Protein AF-A0A256JJW1-F1 (afdb_monomer_lite)

Sequence (103 aa):
MDELESITEPGASAKIIAGILEALDDQDATAVFVSHLAREIRAAADFEVAVDGIEAAGLVDGELRVNRSPKKGHLARSTPELIVEKLADDRGGEFYGDLLEKF

InterPro domains:
  IPR027417 P-loop containing nucleoside triphosphate hydrolase [SSF52540] (1-80)

Structure (mmCIF, N/CA/C/O backbone):
data_AF-A0A256JJW1-F1
#
_entry.id   AF-A0A256JJW1-F1
#
loop_
_atom_site.group_PDB
_atom_site.id
_atom_site.type_symbol
_atom_site.label_atom_id
_atom_site.label_alt_id
_atom_site.label_comp_id
_atom_site.label_asym_id
_atom_site.label_entity_id
_atom_site.label_seq_id
_atom_site.pdbx_PDB_ins_code
_atom_site.Cartn_x
_atom_site.Cartn_y
_atom_site.Cartn_z
_atom_site.occupancy
_atom_site.B_iso_or_equiv
_atom_site.auth_seq_id
_atom_site.auth_comp_id
_atom_site.auth_asym_id
_atom_site.auth_atom_id
_atom_site.pdbx_PDB_model_num
ATOM 1 N N . MET A 1 1 ? -1.223 9.553 12.487 1.00 64.94 1 MET A N 1
ATOM 2 C CA . MET A 1 1 ? 0.116 9.109 12.940 1.00 64.94 1 MET A CA 1
ATOM 3 C C . MET A 1 1 ? 0.968 8.887 11.705 1.00 64.94 1 MET A C 1
ATOM 5 O O . MET A 1 1 ? 0.393 8.510 10.688 1.00 64.94 1 MET A O 1
ATOM 9 N N . ASP A 1 2 ? 2.267 9.166 11.783 1.00 76.69 2 ASP A N 1
ATOM 10 C CA . ASP A 1 2 ? 3.208 9.064 10.659 1.00 76.69 2 ASP A CA 1
ATOM 11 C C . ASP A 1 2 ? 4.453 8.281 11.100 1.00 76.69 2 ASP A C 1
ATOM 13 O O . ASP A 1 2 ? 4.860 8.398 12.257 1.00 76.69 2 ASP A O 1
ATOM 17 N N . GLU A 1 3 ? 5.003 7.470 10.198 1.00 71.75 3 GLU A N 1
ATOM 18 C CA . GLU A 1 3 ? 6.246 6.695 10.356 1.00 71.75 3 GLU A CA 1
ATOM 19 C C . GLU A 1 3 ? 6.393 5.897 11.676 1.00 71.75 3 GLU A C 1
ATOM 21 O O . GLU A 1 3 ? 7.486 5.815 12.249 1.00 71.75 3 GLU A O 1
ATOM 26 N N . LEU A 1 4 ? 5.326 5.259 12.176 1.00 71.19 4 LEU A N 1
ATOM 27 C CA . LEU A 1 4 ? 5.406 4.391 13.369 1.00 71.19 4 LEU A CA 1
ATOM 28 C C . LEU A 1 4 ? 6.378 3.213 13.159 1.00 71.19 4 LEU A C 1
ATOM 30 O O . LEU A 1 4 ? 6.960 2.686 14.102 1.00 71.19 4 LEU A O 1
ATOM 34 N N . GLU A 1 5 ? 6.586 2.828 11.909 1.00 71.06 5 GLU A N 1
ATOM 35 C CA . GLU A 1 5 ? 7.512 1.795 11.473 1.00 71.06 5 GLU A CA 1
ATOM 36 C C . GLU A 1 5 ? 8.994 2.190 11.542 1.00 71.06 5 GLU A C 1
ATOM 38 O O . GLU A 1 5 ? 9.863 1.335 11.407 1.00 71.06 5 GLU A O 1
ATOM 43 N N . SER A 1 6 ? 9.317 3.458 11.807 1.00 76.81 6 SER A N 1
ATOM 44 C CA . SER A 1 6 ? 10.710 3.906 11.965 1.00 76.81 6 SER A CA 1
ATOM 45 C C . SER A 1 6 ? 11.387 3.382 13.243 1.00 76.81 6 SER A C 1
ATOM 47 O O . SER A 1 6 ? 12.614 3.394 13.344 1.00 76.81 6 SER A O 1
ATOM 49 N N . ILE A 1 7 ? 10.604 2.909 14.219 1.00 76.25 7 ILE A N 1
ATOM 50 C CA . ILE A 1 7 ? 11.078 2.484 15.548 1.00 76.25 7 ILE A CA 1
ATOM 51 C C . ILE A 1 7 ? 10.912 0.979 15.817 1.00 76.25 7 ILE A C 1
ATOM 53 O O . ILE A 1 7 ? 11.265 0.506 16.897 1.00 76.25 7 ILE A O 1
ATOM 57 N N . THR A 1 8 ? 10.356 0.218 14.873 1.00 81.19 8 THR A N 1
ATOM 58 C CA . THR A 1 8 ? 10.002 -1.202 15.040 1.00 81.19 8 THR A CA 1
ATOM 59 C C . THR A 1 8 ? 10.149 -1.962 13.717 1.00 81.19 8 THR A C 1
ATOM 61 O O . THR A 1 8 ? 10.322 -1.375 12.655 1.00 81.19 8 THR A O 1
ATOM 64 N N . GLU A 1 9 ? 10.146 -3.293 13.764 1.00 89.19 9 GLU A N 1
ATOM 65 C CA . GLU A 1 9 ? 10.226 -4.131 12.567 1.00 89.19 9 GLU A CA 1
ATOM 66 C C . GLU A 1 9 ? 8.961 -3.951 11.700 1.00 89.19 9 GLU A C 1
ATOM 68 O O . GLU A 1 9 ? 7.854 -3.906 12.252 1.00 89.19 9 GLU A O 1
ATOM 73 N N . PRO A 1 10 ? 9.061 -3.897 10.356 1.00 84.00 10 PRO A N 1
ATOM 74 C CA . PRO A 1 10 ? 7.919 -3.594 9.484 1.00 84.00 10 PRO A CA 1
ATOM 75 C C . PRO A 1 10 ? 6.692 -4.484 9.728 1.00 84.00 10 PRO A C 1
ATOM 77 O O . PRO A 1 10 ? 5.576 -3.994 9.881 1.00 84.00 10 PRO A O 1
ATOM 80 N N . GLY A 1 11 ? 6.899 -5.799 9.866 1.00 88.69 11 GLY A N 1
ATOM 81 C CA . GLY A 1 11 ? 5.807 -6.747 10.108 1.00 88.69 11 GLY A CA 1
ATOM 82 C C . GLY A 1 11 ? 5.143 -6.591 11.481 1.00 88.69 11 GLY A C 1
ATOM 83 O O . GLY A 1 11 ? 3.934 -6.777 11.604 1.00 88.69 11 GLY A O 1
ATOM 84 N N . ALA A 1 12 ? 5.906 -6.231 12.517 1.00 91.81 12 ALA A N 1
ATOM 85 C CA . ALA A 1 12 ? 5.349 -5.939 13.837 1.00 91.81 12 ALA A CA 1
ATOM 86 C C . ALA A 1 12 ? 4.582 -4.607 13.825 1.00 91.81 12 ALA A C 1
ATOM 88 O O . ALA A 1 12 ? 3.480 -4.524 14.363 1.00 91.81 12 ALA A O 1
ATOM 89 N N . SER A 1 13 ? 5.130 -3.598 13.146 1.00 92.62 13 SER A N 1
ATOM 90 C CA . SER A 1 13 ? 4.512 -2.281 12.950 1.00 92.62 13 SER A CA 1
ATOM 91 C C . SER A 1 13 ? 3.150 -2.394 12.276 1.00 92.62 13 SER A C 1
ATOM 93 O O . SER A 1 13 ? 2.171 -1.854 12.782 1.00 92.62 13 SER A O 1
ATOM 95 N N . ALA A 1 14 ? 3.067 -3.161 11.186 1.00 94.56 14 ALA A N 1
ATOM 96 C CA . ALA A 1 14 ? 1.821 -3.383 10.463 1.00 94.56 14 ALA A CA 1
ATOM 97 C C . ALA A 1 14 ? 0.731 -3.999 11.354 1.00 94.56 14 ALA A C 1
ATOM 99 O O . ALA A 1 14 ? -0.398 -3.521 11.347 1.00 94.56 14 ALA A O 1
ATOM 100 N N . LYS A 1 15 ? 1.081 -4.998 12.178 1.00 95.38 15 LYS A N 1
ATOM 101 C CA . LYS A 1 15 ? 0.147 -5.625 13.132 1.00 95.38 15 LYS A CA 1
ATOM 102 C C . LYS A 1 15 ? -0.320 -4.661 14.220 1.00 95.38 15 LYS A C 1
ATOM 104 O O . LYS A 1 15 ? -1.489 -4.672 14.583 1.00 95.38 15 LYS A O 1
ATOM 109 N N . ILE A 1 16 ? 0.583 -3.829 14.740 1.00 94.38 16 ILE A N 1
ATOM 110 C CA . ILE A 1 16 ? 0.234 -2.819 15.748 1.00 94.38 16 ILE A CA 1
ATOM 111 C C . ILE A 1 16 ? -0.732 -1.791 15.150 1.00 94.38 16 ILE A C 1
ATOM 113 O O . ILE A 1 16 ? -1.743 -1.476 15.770 1.00 94.38 16 ILE A O 1
ATOM 117 N N . ILE A 1 17 ? -0.443 -1.285 13.947 1.00 94.88 17 ILE A N 1
ATOM 118 C CA . ILE A 1 17 ? -1.309 -0.313 13.268 1.00 94.88 17 ILE A CA 1
ATOM 119 C C . ILE A 1 17 ? -2.669 -0.939 12.945 1.00 94.88 17 ILE A C 1
ATOM 121 O O . ILE A 1 17 ? -3.682 -0.297 13.200 1.00 94.88 17 ILE A O 1
ATOM 125 N N . ALA A 1 18 ? -2.701 -2.181 12.450 1.00 96.25 18 ALA A N 1
ATOM 126 C CA . ALA A 1 18 ? -3.939 -2.918 12.195 1.00 96.25 18 ALA A CA 1
ATOM 127 C C . ALA A 1 18 ? -4.816 -3.012 13.455 1.00 96.25 18 ALA A C 1
ATOM 129 O O . ALA A 1 18 ? -5.955 -2.559 13.423 1.00 96.25 18 ALA A O 1
ATOM 130 N N . GLY A 1 19 ? -4.254 -3.439 14.592 1.00 96.31 19 GLY A N 1
ATOM 131 C CA . GLY A 1 19 ? -5.001 -3.504 15.853 1.00 96.31 19 GLY A CA 1
ATOM 132 C C . GLY A 1 19 ? -5.495 -2.142 16.362 1.00 96.31 19 GLY A C 1
ATOM 133 O O . GLY A 1 19 ? -6.563 -2.048 16.963 1.00 96.31 19 GLY A O 1
ATOM 134 N N . ILE A 1 20 ? -4.751 -1.056 16.110 1.00 95.81 20 ILE A N 1
ATOM 135 C CA . ILE A 1 20 ? -5.223 0.305 16.422 1.00 95.81 20 ILE A CA 1
ATOM 136 C C . ILE A 1 20 ? -6.403 0.686 15.521 1.00 95.81 20 ILE A C 1
ATOM 138 O O . ILE A 1 20 ? -7.369 1.270 16.005 1.00 95.81 20 ILE A O 1
ATOM 142 N N . LEU A 1 21 ? -6.316 0.388 14.223 1.00 95.94 21 LEU A N 1
ATOM 143 C CA . LEU A 1 21 ? -7.375 0.672 13.258 1.00 95.94 21 LEU A CA 1
ATOM 144 C C . LEU A 1 21 ? -8.653 -0.116 13.573 1.00 95.94 21 LEU A C 1
ATOM 146 O O . LEU A 1 21 ? -9.723 0.479 13.569 1.00 95.94 21 LEU A O 1
ATOM 150 N N . GLU A 1 22 ? -8.538 -1.395 13.930 1.00 96.25 22 GLU A N 1
ATOM 151 C CA . GLU A 1 22 ? -9.657 -2.244 14.368 1.00 96.25 22 GLU A CA 1
ATOM 152 C C . GLU A 1 22 ? -10.350 -1.672 15.608 1.00 96.25 22 GLU A C 1
ATOM 154 O O . GLU A 1 22 ? -11.564 -1.501 15.633 1.00 96.25 22 GLU A O 1
ATOM 159 N N . ALA A 1 23 ? -9.573 -1.275 16.621 1.00 96.69 23 ALA A N 1
ATOM 160 C CA . ALA A 1 23 ? -10.135 -0.680 17.830 1.00 96.69 23 ALA A CA 1
ATOM 161 C C . ALA A 1 23 ? -10.851 0.658 17.565 1.00 96.69 23 ALA A C 1
ATOM 163 O O . ALA A 1 23 ? -11.730 1.044 18.338 1.00 96.69 23 ALA A O 1
ATOM 164 N N . LEU A 1 24 ? -10.445 1.399 16.529 1.00 96.00 24 LEU A N 1
ATOM 165 C CA . LEU A 1 24 ? -11.097 2.641 16.110 1.00 96.00 24 LEU A CA 1
ATOM 166 C C . LEU A 1 24 ? -12.365 2.371 15.291 1.00 96.00 24 LEU A C 1
ATOM 168 O O . LEU A 1 24 ? -13.353 3.076 15.496 1.00 96.00 24 LEU A O 1
ATOM 172 N N . ASP A 1 25 ? -12.350 1.355 14.426 1.00 95.38 25 ASP A N 1
ATOM 173 C CA . ASP A 1 25 ? -13.516 0.893 13.661 1.00 95.38 25 ASP A CA 1
ATOM 174 C C . ASP A 1 25 ? -14.646 0.437 14.601 1.00 95.38 25 ASP A C 1
ATOM 176 O O . ASP A 1 25 ? -15.770 0.927 14.501 1.00 95.38 25 ASP A O 1
ATOM 180 N N . ASP A 1 26 ? -14.316 -0.353 15.631 1.00 96.19 26 ASP A N 1
ATOM 181 C CA . ASP A 1 26 ? -15.248 -0.780 16.691 1.00 96.19 26 ASP A CA 1
ATOM 182 C C . ASP A 1 26 ? -15.899 0.39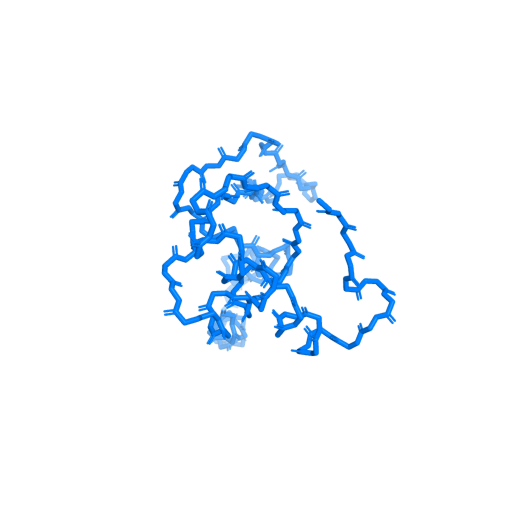5 17.452 1.00 96.19 26 ASP A C 1
ATOM 184 O O . ASP A 1 26 ? -16.965 0.255 18.058 1.00 96.19 26 ASP A O 1
ATOM 188 N N . GLN A 1 27 ? -15.246 1.560 17.456 1.00 97.00 27 GLN A N 1
ATOM 189 C CA . GLN A 1 27 ? -15.720 2.784 18.108 1.00 97.00 27 GLN A CA 1
ATOM 190 C C . GLN A 1 27 ? -16.419 3.753 17.142 1.00 97.00 27 GLN A C 1
ATOM 192 O O . GLN A 1 27 ? -16.769 4.858 17.560 1.00 97.00 27 GLN A O 1
ATOM 197 N N . ASP A 1 28 ? -16.616 3.363 15.878 1.00 94.75 28 ASP A N 1
ATOM 198 C CA . ASP A 1 28 ? -17.149 4.211 14.803 1.00 94.75 28 ASP A CA 1
ATOM 199 C C . ASP A 1 28 ? -16.353 5.530 14.663 1.00 94.75 28 ASP A C 1
ATOM 201 O O . ASP A 1 28 ? -16.887 6.624 14.447 1.00 94.75 28 ASP A O 1
ATOM 205 N N . ALA A 1 29 ? -15.032 5.442 14.866 1.00 96.19 29 ALA A N 1
ATOM 206 C CA . ALA A 1 29 ? -14.112 6.569 14.835 1.00 96.19 29 ALA A CA 1
ATOM 207 C C . ALA A 1 29 ? -13.370 6.644 13.495 1.00 96.19 29 ALA A C 1
ATOM 209 O O . ALA A 1 29 ? -12.907 5.651 12.944 1.00 96.19 29 ALA A O 1
ATOM 210 N N . THR A 1 30 ? -13.176 7.861 12.981 1.00 93.00 30 THR A N 1
ATOM 211 C CA . THR A 1 30 ? -12.389 8.085 11.760 1.00 93.00 30 THR A CA 1
ATOM 212 C C . THR A 1 30 ? -10.946 8.447 12.101 1.00 93.00 30 THR A C 1
ATOM 214 O O . THR A 1 30 ? -10.699 9.391 12.855 1.00 93.00 30 THR A O 1
ATOM 217 N N . ALA A 1 31 ? -9.982 7.761 11.485 1.00 91.62 31 ALA A N 1
ATOM 218 C CA . ALA A 1 31 ? -8.564 8.089 11.589 1.00 91.62 31 ALA A CA 1
ATOM 219 C C . ALA A 1 31 ? -7.866 8.081 10.228 1.00 91.62 31 ALA A C 1
ATOM 221 O O . ALA A 1 31 ? -8.288 7.414 9.288 1.00 91.62 31 ALA A O 1
ATOM 222 N N . VAL A 1 32 ? -6.766 8.831 10.143 1.00 92.25 32 VAL A N 1
ATOM 223 C CA . VAL A 1 32 ? -5.878 8.856 8.978 1.00 92.25 32 VAL A CA 1
ATOM 224 C C . VAL A 1 32 ? -4.474 8.471 9.431 1.00 92.25 32 VAL A C 1
ATOM 226 O O . VAL A 1 32 ? -3.890 9.096 10.328 1.00 92.25 32 VAL A O 1
ATOM 229 N N . PHE A 1 33 ? -3.938 7.432 8.797 1.00 92.12 33 PHE A N 1
ATOM 230 C CA . PHE A 1 33 ? -2.571 6.959 8.972 1.00 92.12 33 PHE A CA 1
ATOM 231 C C . PHE A 1 33 ? -1.801 7.152 7.673 1.00 92.12 33 PHE A C 1
ATOM 233 O O . PHE A 1 33 ? -2.316 6.876 6.592 1.00 92.12 33 PHE A O 1
ATOM 240 N N . VAL A 1 34 ? -0.568 7.629 7.800 1.00 91.25 34 VAL A N 1
ATOM 241 C CA . VAL A 1 34 ? 0.379 7.728 6.693 1.00 91.25 34 VAL A CA 1
ATOM 242 C C . VAL A 1 34 ? 1.473 6.711 6.977 1.00 91.25 34 VAL A C 1
ATOM 244 O O . VAL A 1 34 ? 2.051 6.708 8.059 1.00 91.25 34 VAL A O 1
ATOM 247 N N . SER A 1 35 ? 1.672 5.779 6.050 1.00 89.81 35 SER A N 1
ATOM 248 C CA . SER A 1 35 ? 2.664 4.716 6.187 1.00 89.81 35 SER A CA 1
ATOM 249 C C . SER A 1 35 ? 3.019 4.151 4.819 1.00 89.81 35 SER A C 1
ATOM 251 O O . SER A 1 35 ? 2.193 4.145 3.902 1.00 89.81 35 SER A O 1
ATOM 253 N N . HIS A 1 36 ? 4.237 3.628 4.696 1.00 89.12 36 HIS A N 1
ATOM 254 C CA . HIS A 1 36 ? 4.638 2.841 3.532 1.00 89.12 36 HIS A CA 1
ATOM 255 C C . HIS A 1 36 ? 4.244 1.356 3.639 1.00 89.12 36 HIS A C 1
ATOM 257 O O . HIS A 1 36 ? 4.471 0.604 2.697 1.00 89.12 36 HIS A O 1
ATOM 263 N N . LEU A 1 37 ? 3.613 0.942 4.745 1.00 92.00 37 LEU A N 1
ATOM 264 C CA . LEU A 1 37 ? 3.205 -0.441 5.031 1.00 92.00 37 LEU A CA 1
ATOM 265 C C . LEU A 1 37 ? 1.739 -0.740 4.688 1.00 92.00 37 LEU A C 1
ATOM 267 O O . LEU A 1 37 ? 1.112 -1.620 5.278 1.00 92.00 37 LEU A O 1
ATOM 271 N N . ALA A 1 38 ? 1.135 0.022 3.775 1.00 93.19 38 ALA A N 1
ATOM 272 C CA . ALA A 1 38 ? -0.298 -0.079 3.492 1.00 93.19 38 ALA A CA 1
ATOM 273 C C . ALA A 1 38 ? -0.732 -1.496 3.059 1.00 93.19 38 ALA A C 1
ATOM 275 O O . ALA A 1 38 ? -1.847 -1.921 3.367 1.00 93.19 38 ALA A O 1
ATOM 276 N N . ARG A 1 39 ? 0.144 -2.244 2.373 1.00 92.69 39 ARG A N 1
ATOM 277 C CA . ARG A 1 39 ? -0.123 -3.627 1.954 1.00 92.69 39 ARG A CA 1
ATOM 278 C C . ARG A 1 39 ? -0.147 -4.574 3.153 1.00 92.69 39 ARG A C 1
ATOM 280 O O . ARG A 1 39 ? -1.063 -5.379 3.279 1.00 92.69 39 ARG A O 1
ATOM 287 N N . GLU A 1 40 ? 0.839 -4.460 4.030 1.00 94.75 40 GLU A N 1
ATOM 288 C CA . GLU A 1 40 ? 1.002 -5.283 5.222 1.00 94.75 40 GLU A CA 1
ATOM 289 C C . GLU A 1 40 ? -0.097 -5.001 6.244 1.00 94.75 40 GLU A C 1
ATOM 291 O O . GLU A 1 40 ? -0.641 -5.938 6.819 1.00 94.75 40 GLU A O 1
ATOM 296 N N . ILE A 1 41 ? -0.465 -3.730 6.433 1.00 95.81 41 ILE A N 1
ATOM 297 C CA . ILE A 1 41 ? -1.566 -3.330 7.318 1.00 95.81 41 ILE A CA 1
ATOM 298 C C . ILE A 1 41 ? -2.880 -3.936 6.820 1.00 95.81 41 ILE A C 1
ATOM 300 O O . ILE A 1 41 ? -3.580 -4.574 7.598 1.00 95.81 41 ILE A O 1
ATOM 304 N N . ARG A 1 42 ? -3.191 -3.813 5.519 1.00 95.50 42 ARG A N 1
ATOM 305 C CA . ARG A 1 42 ? -4.392 -4.432 4.926 1.00 95.50 42 ARG A CA 1
ATOM 306 C C . ARG A 1 42 ? -4.418 -5.949 5.074 1.00 95.50 42 ARG A C 1
ATOM 308 O O . ARG A 1 42 ? -5.490 -6.515 5.217 1.00 95.50 42 ARG A O 1
ATOM 315 N N . ALA A 1 43 ? -3.262 -6.602 4.979 1.00 95.31 43 ALA A N 1
ATOM 316 C CA . ALA A 1 43 ? -3.164 -8.050 5.133 1.00 95.31 43 ALA A CA 1
ATOM 317 C C . ALA A 1 43 ? -3.286 -8.506 6.596 1.00 95.31 43 ALA A C 1
ATOM 319 O O . ALA A 1 43 ? -3.631 -9.660 6.838 1.00 95.31 43 ALA A O 1
ATOM 320 N N . ALA A 1 44 ? -2.952 -7.635 7.551 1.00 96.75 44 ALA A N 1
ATOM 321 C CA . ALA A 1 44 ? -2.999 -7.924 8.979 1.00 96.75 44 ALA A CA 1
ATOM 322 C C . ALA A 1 44 ? -4.331 -7.547 9.642 1.00 96.75 44 ALA A C 1
ATOM 324 O O . ALA A 1 44 ? -4.607 -8.088 10.705 1.00 96.75 44 ALA A O 1
ATOM 325 N N . ALA A 1 45 ? -5.095 -6.623 9.054 1.00 96.94 45 ALA A N 1
ATOM 326 C CA . ALA A 1 45 ? -6.354 -6.144 9.608 1.00 96.94 45 ALA A CA 1
ATOM 327 C C . ALA A 1 45 ? -7.520 -7.107 9.344 1.00 96.94 45 ALA A C 1
ATOM 329 O O . ALA A 1 45 ? -7.665 -7.627 8.235 1.00 96.94 45 ALA A O 1
ATOM 330 N N . ASP A 1 46 ? -8.400 -7.258 10.330 1.00 95.88 46 ASP A N 1
ATOM 331 C CA . ASP A 1 46 ? -9.610 -8.090 10.241 1.00 95.88 46 ASP A CA 1
ATOM 332 C C . ASP A 1 46 ? -10.812 -7.373 9.579 1.00 95.88 46 ASP A C 1
ATOM 334 O O . ASP A 1 46 ? -11.918 -7.917 9.508 1.00 95.88 46 ASP A O 1
ATOM 338 N N . PHE A 1 47 ? -10.604 -6.164 9.045 1.00 94.62 47 PHE A N 1
ATOM 339 C CA . PHE A 1 47 ? -11.617 -5.369 8.344 1.00 94.62 47 PHE A CA 1
ATOM 340 C C . PHE A 1 47 ? -11.061 -4.694 7.080 1.00 94.62 47 PHE A C 1
ATOM 342 O O . PHE A 1 47 ? -9.852 -4.654 6.831 1.00 94.62 47 PHE A O 1
ATOM 349 N N . GLU A 1 48 ? -11.952 -4.153 6.244 1.00 93.81 48 GLU A N 1
ATOM 350 C CA . GLU A 1 48 ? -11.548 -3.477 5.011 1.00 93.81 48 GLU A CA 1
ATOM 351 C C . GLU A 1 48 ? -10.943 -2.093 5.301 1.00 93.81 48 GLU A C 1
ATOM 353 O O . GLU A 1 48 ? -11.645 -1.098 5.472 1.00 93.81 48 GLU A O 1
ATOM 358 N N . VAL A 1 49 ? -9.610 -2.018 5.300 1.00 95.50 49 VAL A N 1
ATOM 359 C CA . VAL A 1 49 ? -8.882 -0.749 5.424 1.00 95.50 49 VAL A CA 1
ATO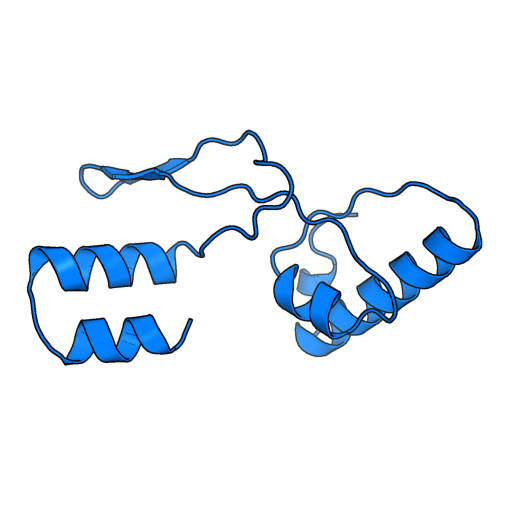M 360 C C . VAL A 1 49 ? -8.844 -0.022 4.076 1.00 95.50 49 VAL A C 1
ATOM 362 O O . VAL A 1 49 ? -8.237 -0.499 3.109 1.00 95.50 49 VAL A O 1
ATOM 365 N N . ALA A 1 50 ? -9.444 1.170 4.023 1.00 95.19 50 ALA A N 1
ATOM 366 C CA . ALA A 1 50 ? -9.345 2.067 2.876 1.00 95.19 50 ALA A CA 1
ATOM 367 C C . ALA A 1 50 ? -7.904 2.575 2.692 1.00 95.19 50 ALA A C 1
ATOM 369 O O . ALA A 1 50 ? -7.264 3.031 3.641 1.00 95.19 50 ALA A O 1
ATOM 370 N N . VAL A 1 51 ? -7.398 2.524 1.456 1.00 96.12 51 VAL A N 1
ATOM 371 C CA . VAL A 1 51 ? -6.041 2.970 1.111 1.00 96.12 51 VAL A CA 1
ATOM 372 C C . VAL A 1 51 ? -6.086 3.917 -0.074 1.00 96.12 51 VAL A C 1
ATOM 374 O O . VAL A 1 51 ? -6.540 3.550 -1.158 1.00 96.12 51 VAL A O 1
ATOM 377 N N . ASP A 1 52 ? -5.529 5.106 0.136 1.00 95.62 52 ASP A N 1
ATOM 378 C CA . ASP A 1 52 ? -5.358 6.126 -0.887 1.00 95.62 52 ASP A CA 1
ATOM 379 C C . ASP A 1 52 ? -3.860 6.368 -1.103 1.00 95.62 52 ASP A C 1
ATOM 381 O O . ASP A 1 52 ? -3.137 6.776 -0.194 1.00 95.62 52 ASP A O 1
ATOM 385 N N . GLY A 1 53 ? -3.378 6.088 -2.309 1.00 93.56 53 GLY A N 1
ATOM 386 C CA . GLY A 1 53 ? -1.953 6.037 -2.611 1.00 93.56 53 GLY A CA 1
ATOM 387 C C . GLY A 1 53 ? -1.439 7.317 -3.247 1.00 93.56 53 GLY A C 1
ATOM 388 O O . GLY A 1 53 ? -2.085 7.898 -4.119 1.00 93.56 53 GLY A O 1
ATOM 389 N N . ILE A 1 54 ? -0.234 7.722 -2.853 1.00 91.44 54 ILE A N 1
ATOM 390 C CA . ILE A 1 54 ? 0.565 8.731 -3.551 1.00 91.44 54 ILE A CA 1
ATOM 391 C C . ILE A 1 54 ? 1.621 7.986 -4.359 1.00 91.44 54 ILE A C 1
ATOM 393 O O . ILE A 1 54 ? 2.476 7.320 -3.783 1.00 91.44 54 ILE A O 1
ATOM 397 N N . GLU A 1 55 ? 1.578 8.109 -5.682 1.00 88.38 55 GLU A N 1
ATOM 398 C CA . GLU A 1 55 ? 2.523 7.433 -6.568 1.00 88.38 55 GLU A CA 1
ATOM 399 C C . GLU A 1 55 ? 3.249 8.407 -7.492 1.00 88.38 55 GLU A C 1
ATOM 401 O O . GLU A 1 55 ? 2.767 9.501 -7.818 1.00 88.38 55 GLU A O 1
ATOM 406 N N . ALA A 1 56 ? 4.436 7.998 -7.933 1.00 87.56 56 ALA A N 1
ATOM 407 C CA . ALA A 1 56 ? 5.103 8.695 -9.010 1.00 87.56 56 ALA A CA 1
ATOM 408 C C . ALA A 1 56 ? 4.447 8.356 -10.352 1.00 87.56 56 ALA A C 1
ATOM 410 O O . ALA A 1 56 ? 4.110 7.209 -10.621 1.00 87.56 56 ALA A O 1
ATOM 411 N N . ALA A 1 57 ? 4.362 9.348 -11.234 1.00 83.69 57 ALA A N 1
ATOM 412 C CA . ALA A 1 57 ? 4.009 9.160 -12.638 1.00 83.69 57 ALA A CA 1
ATOM 413 C C . ALA A 1 57 ? 5.118 8.442 -13.439 1.00 83.69 57 ALA A C 1
ATOM 415 O O . ALA A 1 57 ? 4.963 8.215 -14.634 1.00 83.69 57 ALA A O 1
ATOM 416 N N . GLY A 1 58 ? 6.247 8.130 -12.794 1.00 82.69 58 GLY A N 1
ATOM 417 C CA . GLY A 1 58 ? 7.427 7.515 -13.390 1.00 82.69 58 GLY A CA 1
ATOM 418 C C . GLY A 1 58 ? 8.658 8.422 -13.347 1.00 82.69 58 GLY A C 1
ATOM 419 O O . GLY A 1 58 ? 8.680 9.472 -12.691 1.00 82.69 58 GLY A O 1
ATOM 420 N N . LEU A 1 59 ? 9.706 7.986 -14.048 1.00 83.88 59 LEU A N 1
ATOM 421 C CA . LEU A 1 59 ? 10.986 8.687 -14.154 1.00 83.88 59 LEU A CA 1
ATOM 422 C C . LEU A 1 59 ? 11.095 9.445 -15.479 1.00 83.88 59 LEU A C 1
ATOM 424 O O . LEU A 1 59 ? 11.253 8.829 -16.538 1.00 83.88 59 LEU A O 1
ATOM 428 N N . VAL A 1 60 ? 11.127 10.774 -15.407 1.00 84.56 60 VAL A N 1
ATOM 429 C CA . VAL A 1 60 ? 11.327 11.672 -16.555 1.00 84.56 60 VAL A CA 1
ATOM 430 C C . VAL A 1 60 ? 12.724 12.270 -16.450 1.00 84.56 60 VAL A C 1
ATOM 432 O O . VAL A 1 60 ? 13.046 12.881 -15.436 1.00 84.56 60 VAL A O 1
ATOM 435 N N . ASP A 1 61 ? 13.568 12.039 -17.458 1.00 86.19 61 ASP A N 1
ATOM 436 C CA . ASP A 1 61 ? 14.975 12.481 -17.481 1.00 86.19 61 ASP A CA 1
ATOM 437 C C . ASP A 1 61 ? 15.802 12.041 -16.255 1.00 86.19 61 ASP A C 1
ATOM 439 O O . ASP A 1 61 ? 16.741 12.707 -15.833 1.00 86.19 61 ASP A O 1
ATOM 443 N N . GLY A 1 62 ? 15.446 10.896 -15.666 1.00 80.44 62 GLY A N 1
ATOM 444 C CA . GLY A 1 62 ? 16.102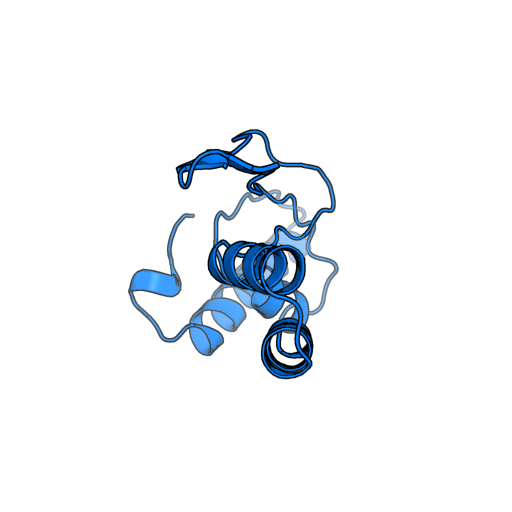 10.361 -14.466 1.00 80.44 62 GLY A CA 1
ATOM 445 C C . GLY A 1 62 ? 15.572 10.930 -13.147 1.00 80.44 62 GLY A C 1
ATOM 446 O O . GLY A 1 62 ? 15.969 10.454 -12.087 1.00 80.44 62 GLY A O 1
ATOM 447 N N . GLU A 1 63 ? 14.636 11.880 -13.189 1.00 85.19 63 GLU A N 1
ATOM 448 C CA . GLU A 1 63 ? 13.978 12.429 -12.005 1.00 85.19 63 GLU A CA 1
ATOM 449 C C . GLU A 1 63 ? 12.602 11.800 -11.776 1.00 85.19 63 GLU A C 1
ATOM 451 O O . GLU A 1 63 ? 11.803 11.623 -12.70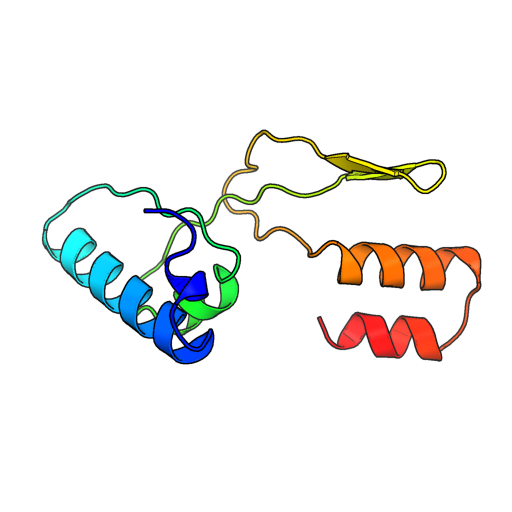2 1.00 85.19 63 GLU A O 1
ATOM 456 N N . LEU A 1 64 ? 12.289 11.513 -10.512 1.00 85.38 64 LEU A N 1
ATOM 457 C CA . LEU A 1 64 ? 10.980 11.006 -10.114 1.00 85.38 64 LEU A CA 1
ATOM 458 C C . LEU A 1 64 ? 9.943 12.133 -10.137 1.00 85.38 64 LEU A C 1
ATOM 460 O O . LEU A 1 64 ? 10.038 13.107 -9.385 1.00 85.38 64 LEU A O 1
ATOM 464 N N . ARG A 1 65 ? 8.916 11.997 -10.977 1.00 89.94 65 ARG A N 1
ATOM 465 C CA . ARG A 1 65 ? 7.798 12.947 -11.032 1.00 89.94 65 ARG A CA 1
ATOM 466 C C . ARG A 1 65 ? 6.651 12.426 -10.179 1.00 89.94 65 ARG A C 1
ATOM 468 O O . ARG A 1 65 ? 6.022 11.440 -10.535 1.00 89.94 65 ARG A O 1
ATOM 475 N N . VAL A 1 66 ? 6.363 13.093 -9.062 1.00 89.19 66 VAL A N 1
ATOM 476 C CA . VAL A 1 66 ? 5.334 12.656 -8.101 1.00 89.19 66 VAL A CA 1
ATOM 477 C C . VAL A 1 66 ? 4.157 13.619 -8.081 1.00 89.19 66 VAL A C 1
ATOM 479 O O . VAL A 1 66 ? 4.339 14.814 -7.832 1.00 89.19 66 VAL A O 1
ATOM 482 N N . ASN A 1 67 ? 2.946 13.093 -8.277 1.00 88.19 67 ASN A N 1
ATOM 483 C CA . ASN A 1 67 ? 1.732 13.814 -7.914 1.00 88.19 67 ASN A CA 1
ATOM 484 C C . ASN A 1 67 ? 1.450 13.550 -6.436 1.00 88.19 67 ASN A C 1
ATOM 486 O O . ASN A 1 67 ? 1.107 12.439 -6.059 1.00 88.19 67 ASN A O 1
ATOM 490 N N . ARG A 1 68 ? 1.599 14.577 -5.597 1.00 89.94 68 ARG A N 1
ATOM 491 C CA . ARG A 1 68 ? 1.451 14.457 -4.137 1.00 89.94 68 ARG A CA 1
ATOM 492 C C . ARG A 1 68 ? -0.003 14.408 -3.658 1.00 89.94 68 ARG A C 1
ATOM 494 O O . ARG A 1 68 ? -0.235 14.397 -2.456 1.00 89.94 68 ARG A O 1
ATOM 501 N N . SER A 1 69 ? -0.970 14.408 -4.572 1.00 92.00 69 SER A N 1
ATOM 502 C CA . SER A 1 69 ? -2.379 14.205 -4.232 1.00 92.00 69 SER A CA 1
ATOM 503 C C . SER A 1 69 ? -2.675 12.703 -4.187 1.00 92.00 69 SER A C 1
ATOM 505 O O . SER A 1 69 ? -2.488 12.048 -5.215 1.00 92.00 69 SER A O 1
ATOM 507 N N . PRO A 1 70 ? -3.145 12.150 -3.054 1.00 92.50 70 PRO A N 1
ATOM 508 C CA . PRO A 1 70 ? -3.532 10.748 -2.979 1.00 92.50 70 PRO A CA 1
ATOM 509 C C . PRO A 1 70 ? -4.640 10.408 -3.979 1.00 92.50 70 PRO A C 1
ATOM 511 O O . PRO A 1 70 ? -5.609 11.157 -4.141 1.00 92.50 70 PRO A O 1
ATOM 514 N N . LYS A 1 71 ? -4.515 9.256 -4.633 1.00 94.62 71 LYS A N 1
ATOM 515 C CA . LYS A 1 71 ? -5.551 8.676 -5.484 1.00 94.62 71 LYS A CA 1
ATOM 516 C C . LYS A 1 71 ? -6.378 7.696 -4.660 1.00 94.62 71 LYS A C 1
ATOM 518 O O . LYS A 1 71 ? -5.826 6.789 -4.041 1.00 94.62 71 LYS A O 1
ATOM 523 N N . LYS A 1 72 ? -7.700 7.874 -4.678 1.00 94.81 72 LYS A N 1
ATOM 524 C CA . LYS A 1 72 ? -8.613 7.067 -3.864 1.00 94.81 72 LYS A CA 1
ATOM 525 C C . LYS A 1 72 ? -8.591 5.585 -4.226 1.00 94.81 72 LYS A C 1
ATOM 527 O O . LYS A 1 72 ? -8.634 5.263 -5.414 1.00 94.81 72 LYS A O 1
ATOM 532 N N . GLY A 1 73 ? -8.588 4.715 -3.215 1.00 94.31 73 GLY A N 1
ATOM 533 C CA . GLY A 1 73 ? -8.669 3.257 -3.383 1.00 94.31 73 GLY A CA 1
ATOM 534 C C . GLY A 1 73 ? -7.490 2.651 -4.151 1.00 94.31 73 GLY A C 1
ATOM 535 O O . GLY A 1 73 ? -7.623 1.592 -4.762 1.00 94.31 73 GLY A O 1
ATOM 536 N N . HIS A 1 74 ? -6.356 3.349 -4.192 1.00 93.88 74 HIS A N 1
ATOM 537 C CA . HIS A 1 74 ? -5.200 2.992 -5.005 1.00 93.88 74 HIS A CA 1
ATOM 538 C C . HIS A 1 74 ? -4.018 2.657 -4.105 1.00 93.88 74 HIS A C 1
ATOM 540 O O . HIS A 1 74 ? -3.558 3.511 -3.356 1.00 93.88 74 HIS A O 1
ATOM 546 N N . LEU A 1 75 ? -3.488 1.439 -4.196 1.00 92.50 75 LEU A N 1
ATOM 547 C CA . LEU A 1 75 ? -2.219 1.107 -3.554 1.00 92.50 75 LEU A CA 1
ATOM 548 C C . LEU A 1 75 ? -1.082 1.595 -4.457 1.00 92.50 75 LEU A C 1
ATOM 550 O O . LEU A 1 75 ? -0.934 1.118 -5.580 1.00 92.50 75 LEU A O 1
ATOM 554 N N . ALA A 1 76 ? -0.314 2.572 -3.980 1.00 91.31 76 ALA A N 1
ATOM 555 C CA . ALA A 1 76 ? 0.780 3.152 -4.749 1.00 91.31 76 ALA A CA 1
ATOM 556 C C . ALA A 1 76 ? 1.909 2.141 -4.994 1.00 91.31 76 ALA A C 1
ATOM 558 O O . ALA A 1 76 ? 2.261 1.361 -4.107 1.00 91.31 76 ALA A O 1
ATOM 559 N N . ARG A 1 77 ? 2.502 2.212 -6.188 1.00 89.56 77 ARG A N 1
ATOM 560 C CA . ARG A 1 77 ? 3.710 1.461 -6.547 1.00 89.56 77 ARG A CA 1
ATOM 561 C C . ARG A 1 77 ? 4.954 2.111 -5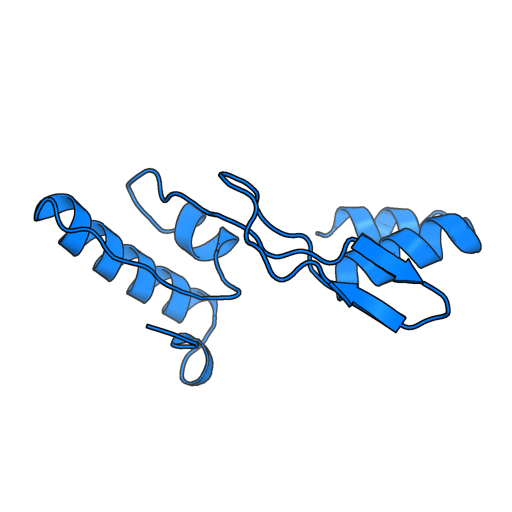.957 1.00 89.56 77 ARG A C 1
ATOM 563 O O . ARG A 1 77 ? 5.036 3.337 -5.842 1.00 89.56 77 ARG A O 1
ATOM 570 N N . SER A 1 78 ? 5.932 1.291 -5.587 1.00 88.25 78 SER A N 1
ATOM 571 C CA . SER A 1 78 ? 7.162 1.787 -4.961 1.00 88.25 78 SER A CA 1
ATOM 572 C C . SER A 1 78 ? 8.119 2.398 -5.994 1.00 88.25 78 SER A C 1
ATOM 574 O O . SER A 1 78 ? 8.138 2.007 -7.159 1.00 88.25 78 SER A O 1
ATOM 576 N N . THR A 1 79 ? 8.973 3.343 -5.589 1.00 88.56 79 THR A N 1
ATOM 577 C CA . THR A 1 79 ? 10.005 3.886 -6.494 1.00 88.56 79 THR A CA 1
ATOM 578 C C . THR A 1 79 ? 10.934 2.799 -7.062 1.00 88.56 79 THR A C 1
ATOM 580 O O . THR A 1 79 ? 11.211 2.853 -8.261 1.00 88.56 79 THR A O 1
ATOM 583 N N . PRO A 1 80 ? 11.408 1.806 -6.276 1.00 89.56 80 PRO A N 1
ATOM 584 C CA . PRO A 1 80 ? 12.163 0.677 -6.819 1.00 89.56 80 PRO A CA 1
ATOM 585 C C . PRO A 1 80 ? 11.418 -0.087 -7.918 1.00 89.56 80 PRO A C 1
ATOM 587 O O . PRO A 1 80 ? 12.012 -0.368 -8.953 1.00 89.56 80 PRO A O 1
ATOM 590 N N . GLU A 1 81 ? 10.128 -0.362 -7.729 1.00 91.31 81 GLU A N 1
ATOM 591 C CA . GLU A 1 81 ? 9.285 -1.034 -8.726 1.00 91.31 81 GLU A CA 1
ATOM 592 C C . GLU A 1 81 ? 9.240 -0.243 -10.043 1.00 91.31 81 GLU A C 1
ATOM 594 O O . GLU A 1 81 ? 9.502 -0.798 -11.105 1.00 91.31 81 GLU A O 1
ATOM 599 N N . LEU A 1 82 ? 9.039 1.077 -9.975 1.00 89.50 82 LEU A N 1
ATOM 600 C CA . LEU A 1 82 ? 9.032 1.954 -11.156 1.00 89.50 82 LEU A CA 1
ATOM 601 C C . LEU A 1 82 ? 10.400 2.050 -11.853 1.00 89.50 82 LEU A C 1
ATOM 603 O O . LEU A 1 82 ? 10.475 2.220 -13.070 1.00 89.50 82 LEU A O 1
ATOM 607 N N . ILE A 1 83 ? 11.500 1.965 -11.095 1.00 88.94 83 ILE A N 1
ATOM 608 C CA . ILE A 1 83 ? 12.854 1.890 -11.667 1.00 88.94 83 ILE A CA 1
ATOM 609 C C . ILE A 1 83 ? 13.017 0.582 -12.447 1.00 88.94 83 ILE A C 1
ATOM 611 O O . ILE A 1 83 ? 13.549 0.604 -13.556 1.00 88.94 83 ILE A O 1
ATOM 615 N N . VAL A 1 84 ? 12.582 -0.544 -11.876 1.00 91.81 84 VAL A N 1
ATOM 616 C CA . VAL A 1 84 ? 12.674 -1.859 -12.525 1.00 91.81 84 VAL A CA 1
ATOM 617 C C . VAL A 1 84 ? 11.791 -1.910 -13.771 1.00 91.81 84 VAL A C 1
ATOM 619 O O . VAL A 1 84 ? 12.278 -2.343 -14.811 1.00 91.81 84 VAL A O 1
ATOM 622 N N . GLU A 1 85 ? 10.561 -1.389 -13.700 1.00 89.88 85 GLU A N 1
ATOM 623 C CA . GLU A 1 85 ? 9.650 -1.232 -14.845 1.00 89.88 85 GLU A CA 1
ATOM 624 C C . GLU A 1 85 ? 10.337 -0.470 -15.988 1.00 89.88 85 GLU A C 1
ATOM 626 O O . GLU A 1 85 ? 10.476 -0.994 -17.092 1.00 89.88 85 GLU A O 1
ATOM 631 N N . LYS A 1 86 ? 10.901 0.713 -15.705 1.00 88.06 86 LYS A N 1
ATOM 632 C CA . LYS A 1 86 ? 11.625 1.495 -16.717 1.00 88.06 86 LYS A CA 1
ATOM 633 C C . LYS A 1 86 ? 12.829 0.754 -17.304 1.00 88.06 86 LYS A C 1
ATOM 635 O O . LYS A 1 86 ? 13.093 0.859 -18.497 1.00 88.06 86 LYS A O 1
ATOM 640 N N . LEU A 1 87 ? 13.592 0.027 -16.486 1.00 90.31 87 LEU A N 1
ATOM 641 C CA . LEU A 1 87 ? 14.744 -0.740 -16.973 1.00 90.31 87 LEU A CA 1
ATOM 642 C C . LEU A 1 87 ? 14.320 -1.911 -17.867 1.00 90.31 87 LEU A C 1
ATOM 644 O O . LEU A 1 87 ? 15.026 -2.199 -18.837 1.00 90.31 87 LEU A O 1
ATOM 648 N N . ALA A 1 88 ? 13.195 -2.558 -17.554 1.00 91.69 88 ALA A N 1
ATOM 649 C CA . ALA A 1 88 ? 12.606 -3.599 -18.386 1.00 91.69 88 ALA A CA 1
ATOM 650 C C . ALA A 1 88 ? 12.191 -3.036 -19.755 1.00 91.69 88 ALA A C 1
ATOM 652 O O . ALA A 1 88 ? 12.556 -3.621 -20.777 1.00 91.69 88 ALA A O 1
ATOM 653 N N . ASP A 1 89 ? 11.535 -1.872 -19.771 1.00 88.81 89 ASP A N 1
ATOM 654 C CA . ASP A 1 89 ? 11.110 -1.178 -20.992 1.00 88.81 89 ASP A CA 1
ATOM 655 C C . ASP A 1 89 ? 12.298 -0.700 -21.849 1.00 88.81 89 ASP A C 1
ATOM 657 O O . ASP A 1 89 ? 12.329 -0.930 -23.059 1.00 88.81 89 ASP A O 1
ATOM 661 N N . ASP A 1 90 ? 13.295 -0.050 -21.233 1.00 88.75 90 ASP A N 1
ATOM 662 C CA . ASP A 1 90 ? 14.413 0.589 -21.944 1.00 88.75 90 ASP A CA 1
ATOM 663 C C . ASP A 1 90 ? 15.408 -0.426 -22.522 1.00 88.75 90 ASP A C 1
ATOM 665 O O . ASP A 1 90 ? 15.956 -0.231 -23.611 1.00 88.75 90 ASP A O 1
ATOM 669 N N . ARG A 1 91 ? 15.734 -1.474 -21.754 1.00 86.50 91 ARG A N 1
ATOM 670 C CA . ARG A 1 91 ? 16.828 -2.398 -22.100 1.00 86.50 91 ARG A CA 1
ATOM 671 C C . ARG A 1 91 ? 16.335 -3.701 -22.708 1.00 86.50 91 ARG A C 1
ATOM 673 O O . ARG A 1 91 ? 17.099 -4.329 -23.442 1.00 86.50 91 ARG A O 1
ATOM 680 N N . GLY A 1 92 ? 15.096 -4.093 -22.413 1.00 73.56 92 GLY A N 1
ATOM 681 C CA . GLY A 1 92 ? 14.590 -5.429 -22.691 1.00 73.56 92 GLY A CA 1
ATOM 682 C C . GLY A 1 92 ? 15.354 -6.517 -21.925 1.00 73.56 92 GLY A C 1
ATOM 683 O O . GLY A 1 92 ? 16.522 -6.372 -21.555 1.00 73.56 92 GLY A O 1
ATOM 684 N N . GLY A 1 93 ? 14.691 -7.644 -21.682 1.00 80.25 93 GLY A N 1
ATOM 685 C CA . GLY A 1 93 ? 15.330 -8.849 -21.151 1.00 80.25 93 GLY A CA 1
ATOM 686 C C . GLY A 1 93 ? 14.563 -9.492 -20.003 1.00 80.25 93 GLY A C 1
ATOM 687 O O . GLY A 1 93 ? 14.018 -8.802 -19.144 1.00 80.25 93 GLY A O 1
ATOM 688 N N . GLU A 1 94 ? 14.579 -10.828 -19.986 1.00 89.75 94 GLU A N 1
ATOM 689 C CA . GLU A 1 94 ? 13.875 -11.658 -18.997 1.00 89.75 94 GLU A CA 1
ATOM 690 C C . GLU A 1 94 ? 14.219 -11.260 -17.559 1.00 89.75 94 GLU A C 1
ATOM 692 O O . GLU A 1 94 ? 13.322 -11.111 -16.748 1.00 89.75 94 GLU 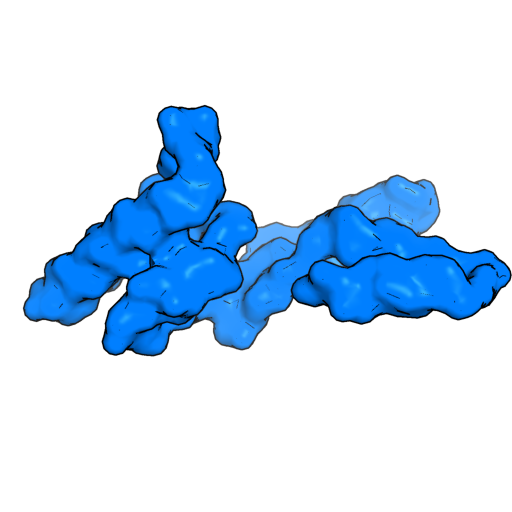A O 1
ATOM 697 N N . PHE A 1 95 ? 15.482 -10.935 -17.258 1.00 94.25 95 PHE A N 1
ATOM 698 C CA . PHE A 1 95 ? 15.899 -10.593 -15.892 1.00 94.25 95 PHE A CA 1
ATOM 699 C C . PHE A 1 95 ? 15.100 -9.447 -15.248 1.00 94.25 95 PHE A C 1
ATOM 701 O O . PHE A 1 95 ? 14.729 -9.544 -14.079 1.00 94.25 95 PHE A O 1
ATOM 708 N N . TYR A 1 96 ? 14.875 -8.342 -15.969 1.00 94.12 96 TYR A N 1
ATOM 709 C CA . TYR A 1 96 ? 14.142 -7.204 -15.403 1.00 94.12 96 TYR A CA 1
ATOM 710 C C . TYR A 1 96 ? 12.638 -7.488 -15.325 1.00 94.12 96 TYR A C 1
ATOM 712 O O . TYR A 1 96 ? 12.000 -7.027 -14.383 1.00 94.12 96 TYR A O 1
ATOM 720 N N . GLY A 1 97 ? 12.102 -8.292 -16.251 1.00 93.00 97 GLY A N 1
ATOM 721 C CA . GLY A 1 97 ? 10.737 -8.816 -16.165 1.00 93.00 97 GLY A CA 1
ATOM 722 C C . GLY A 1 97 ? 10.548 -9.703 -14.932 1.00 93.00 97 GLY A C 1
ATOM 723 O O . GLY A 1 97 ? 9.709 -9.405 -14.089 1.00 93.00 97 GLY A O 1
ATOM 724 N N . ASP A 1 98 ? 11.411 -10.704 -14.754 1.00 94.12 98 ASP A N 1
ATOM 725 C CA . ASP A 1 98 ? 11.406 -11.620 -13.606 1.00 94.12 98 ASP A CA 1
ATOM 726 C C . ASP A 1 98 ? 11.581 -10.884 -12.268 1.00 94.12 98 ASP A C 1
ATOM 728 O O . ASP A 1 98 ? 11.103 -11.324 -11.221 1.00 94.12 98 ASP A O 1
ATOM 732 N N . LEU A 1 99 ? 12.325 -9.772 -12.264 1.00 94.56 99 LEU A N 1
ATOM 733 C CA . LEU A 1 99 ? 12.487 -8.939 -11.076 1.00 94.56 99 LEU A CA 1
ATOM 734 C C . LEU A 1 99 ? 11.217 -8.141 -10.767 1.00 94.56 99 LEU A C 1
ATOM 736 O O . LEU A 1 99 ? 10.882 -7.991 -9.592 1.00 94.56 99 LEU A O 1
ATOM 740 N N . LEU A 1 100 ? 10.524 -7.646 -11.795 1.00 91.94 100 LEU A N 1
ATOM 741 C CA . LEU A 1 100 ? 9.273 -6.906 -11.647 1.00 91.94 100 LEU A CA 1
ATOM 742 C C . LEU A 1 100 ? 8.161 -7.794 -11.073 1.00 91.94 100 LEU A C 1
ATOM 744 O O . LEU A 1 100 ? 7.399 -7.331 -10.235 1.00 91.94 100 LEU A O 1
ATOM 748 N N . GLU A 1 101 ? 8.134 -9.083 -11.428 1.00 92.00 101 GLU A N 1
ATOM 749 C CA . GLU A 1 101 ? 7.179 -10.067 -10.887 1.00 92.00 101 GLU A CA 1
ATOM 750 C C . GLU A 1 101 ? 7.295 -10.304 -9.367 1.00 92.00 101 GLU A C 1
ATOM 752 O O . GLU A 1 101 ? 6.447 -10.976 -8.779 1.00 92.00 101 GLU A O 1
ATOM 757 N N . LYS A 1 102 ? 8.335 -9.779 -8.704 1.00 90.50 102 LYS A N 1
ATOM 758 C CA . LYS A 1 102 ? 8.533 -9.928 -7.250 1.00 90.50 102 LYS A CA 1
ATOM 759 C C . LYS A 1 102 ? 7.866 -8.838 -6.400 1.00 90.50 102 LYS A C 1
ATOM 761 O O . LYS A 1 102 ? 7.949 -8.938 -5.174 1.00 90.50 102 LYS A O 1
ATOM 766 N N . PHE A 1 103 ? 7.276 -7.812 -7.014 1.00 86.81 103 PHE A N 1
ATOM 767 C CA . PHE A 1 103 ? 6.563 -6.710 -6.345 1.00 86.81 103 PHE A CA 1
ATOM 768 C C . PHE A 1 103 ? 5.040 -6.947 -6.319 1.00 86.81 103 PHE A C 1
ATOM 770 O O . PHE A 1 103 ? 4.370 -6.474 -5.363 1.00 86.81 103 PHE A O 1
#

Organism: Halorubrum ezzemoulense (NCBI:txid337243)

Radius of gyration: 16.25 Å; chains: 1; bounding box: 34×26×41 Å

Secondary structure (DSSP, 8-state):
-B-GGGGS-HHHHHHHHHHHHHHHHTTT-----B-S-HHHHHHH-SS-----B--EEEEETTEEEE--SPBTT--PPPHHHHHHHHHHHHH--HHHHHHHTT-

Foldseek 3Di:
DEPPVVVDPLLVSLLVVQVVVVVCVVVVHDDDYDDLSPVSNCVNHPDHDWDWDWEFPAADPNDTHTDRDTHGSDNYDDNVLRVLVVCCVPPNDPVSVVVNVVD

pLDDT: mean 90.09, std 6.43, range [64.94, 97.0]